Protein AF-A0A951ITS8-F1 (afdb_monomer)

Sequence (121 aa):
MWIFVWWSLGALLSALGIVIDMGRLGVSRDSASARIWTGAAIVLGPLAVVAYLFKRPAMRRKLMDAVWRLVGNVSHPASVRLARLEALYRMGLVGPSIYRSCLRELQQALGLNRSKEEQSK

pLDDT: mean 74.34, std 11.25, range [50.09, 92.44]

Secondary structure (DSSP, 8-state):
-HHHHHHHHHHHHHHHHHHHHHHHTT--S-HHHHHHHHHHHHHHHHHHHHHHHHHHHHHHHHHHHHHHHHH--TTS-HHHHHHHHHHHHHTTSS-HHHHHHHHHHHHHHHHHHHHHHHHT-

Foldseek 3Di:
DVVVVVVLVVVLVVLVVVLVVVVVVPPPDPNVVSVVVNVVCVVVVVVVVVVCVVVVVVVLVVLLVVLDVQLDDPVDDLVSSLVRLVVCVVVVVDDPVSSVVVVVVSVVVVVVVVVVVVVVD

Radius of gyration: 24.84 Å; Cα contacts (8 Å, |Δi|>4): 33; chains: 1; bounding box: 40×27×82 Å

Solvent-accessible surface area (backbone atoms only — not comparable to full-atom values): 6866 Å² total; per-residue (Å²): 116,64,66,62,53,52,50,53,48,51,53,50,53,50,54,51,49,51,53,53,49,55,63,69,66,63,67,88,77,56,70,62,56,58,50,49,54,51,53,47,48,67,49,50,50,56,49,51,49,50,52,47,60,62,46,47,60,56,52,49,50,54,50,51,53,53,50,42,65,73,36,48,61,88,90,51,58,67,70,60,34,49,54,41,49,50,50,37,40,75,71,63,78,38,55,73,73,55,48,56,50,56,51,50,57,51,52,51,53,53,55,52,51,55,55,52,58,65,72,73,109

Structure (mmCIF, N/CA/C/O backbone):
data_AF-A0A951ITS8-F1
#
_entry.id   AF-A0A951ITS8-F1
#
loop_
_atom_site.group_PDB
_atom_site.id
_atom_site.type_symbol
_atom_site.label_atom_id
_atom_site.label_alt_id
_atom_site.label_comp_id
_atom_site.label_asym_id
_atom_site.label_entity_id
_atom_site.label_seq_id
_atom_site.pdbx_PDB_ins_code
_atom_site.Cartn_x
_atom_site.Cartn_y
_atom_site.Cartn_z
_atom_site.occupancy
_atom_site.B_iso_or_equiv
_atom_site.auth_seq_id
_atom_site.auth_comp_id
_atom_site.auth_asym_id
_atom_site.auth_atom_id
_atom_site.pdbx_PDB_model_num
ATOM 1 N N . MET A 1 1 ? 2.063 -10.312 -4.466 1.00 54.38 1 MET A N 1
ATOM 2 C CA . MET A 1 1 ? 3.261 -9.483 -4.753 1.00 54.38 1 MET A CA 1
ATOM 3 C C . MET A 1 1 ? 4.272 -10.252 -5.596 1.00 54.38 1 MET A C 1
ATOM 5 O O . MET A 1 1 ? 4.783 -9.674 -6.539 1.00 54.38 1 MET A O 1
ATOM 9 N N . TRP A 1 2 ? 4.481 -11.548 -5.332 1.00 50.09 2 TRP A N 1
ATOM 10 C CA . TRP A 1 2 ? 5.331 -12.423 -6.150 1.00 50.09 2 TRP A CA 1
ATOM 11 C C . TRP A 1 2 ? 4.847 -12.639 -7.590 1.00 50.09 2 TRP A C 1
ATOM 13 O O . TRP A 1 2 ? 5.673 -12.604 -8.486 1.00 50.09 2 TRP A O 1
ATOM 23 N N . ILE A 1 3 ? 3.532 -12.748 -7.834 1.00 66.50 3 ILE A N 1
ATOM 24 C CA . ILE A 1 3 ? 2.981 -12.879 -9.201 1.00 66.50 3 ILE A CA 1
ATOM 25 C C . ILE A 1 3 ? 3.446 -11.744 -10.123 1.00 66.50 3 ILE A C 1
ATOM 27 O O . ILE A 1 3 ? 3.844 -11.999 -11.248 1.00 66.50 3 ILE A O 1
ATOM 31 N N . PHE A 1 4 ? 3.434 -10.498 -9.640 1.00 61.44 4 PHE A N 1
ATOM 32 C CA . PHE A 1 4 ? 3.806 -9.342 -10.460 1.00 61.44 4 PHE A CA 1
ATOM 33 C C . PHE A 1 4 ? 5.306 -9.332 -10.763 1.00 61.44 4 PHE A C 1
ATOM 35 O O . PHE A 1 4 ? 5.717 -8.986 -11.861 1.00 61.44 4 PHE A O 1
ATOM 42 N N . VAL A 1 5 ? 6.119 -9.761 -9.794 1.00 64.69 5 VAL A N 1
ATOM 43 C CA . VAL A 1 5 ? 7.568 -9.902 -9.968 1.00 64.69 5 VAL A CA 1
ATOM 44 C C . VAL A 1 5 ? 7.878 -11.017 -10.964 1.00 64.69 5 VAL A C 1
ATOM 46 O O . VAL A 1 5 ? 8.671 -10.803 -11.871 1.00 64.69 5 VAL A O 1
ATOM 49 N N . TRP A 1 6 ? 7.214 -12.169 -10.844 1.00 66.62 6 TRP A N 1
ATOM 50 C CA . TRP A 1 6 ? 7.406 -13.314 -11.736 1.00 66.62 6 TRP A CA 1
ATOM 51 C C . TRP A 1 6 ? 6.919 -13.029 -13.158 1.00 66.62 6 TRP A C 1
ATOM 53 O O . TRP A 1 6 ? 7.583 -13.393 -14.122 1.00 66.62 6 TRP A O 1
ATOM 63 N N . TRP A 1 7 ? 5.795 -12.319 -13.291 1.00 77.06 7 TRP A N 1
ATOM 64 C CA . TRP A 1 7 ? 5.263 -11.878 -14.578 1.00 77.06 7 TRP A CA 1
ATOM 65 C C . TRP A 1 7 ? 6.211 -10.900 -15.272 1.00 77.06 7 TRP A C 1
ATOM 67 O O . TRP A 1 7 ? 6.544 -11.092 -16.438 1.00 77.06 7 TRP A O 1
ATOM 77 N N . SER A 1 8 ? 6.713 -9.896 -14.546 1.00 69.19 8 SER A N 1
ATOM 78 C CA . SER A 1 8 ? 7.700 -8.960 -15.089 1.00 69.19 8 SER A CA 1
ATOM 79 C C . SER A 1 8 ? 9.015 -9.652 -15.450 1.00 69.19 8 SER A C 1
ATOM 81 O O . SER A 1 8 ? 9.600 -9.322 -16.477 1.00 69.19 8 SER A O 1
ATOM 83 N N . LEU A 1 9 ? 9.464 -10.634 -14.658 1.00 69.88 9 LEU A N 1
ATOM 84 C CA . LEU A 1 9 ? 10.645 -11.440 -14.985 1.00 69.88 9 LEU A CA 1
ATOM 85 C C . LEU A 1 9 ? 10.431 -12.269 -16.256 1.00 69.88 9 LEU A C 1
ATOM 87 O O . LEU A 1 9 ? 11.300 -12.294 -17.121 1.00 69.88 9 LEU A O 1
ATOM 91 N N . GLY A 1 10 ? 9.273 -12.920 -16.382 1.00 72.25 10 GLY A N 1
ATOM 92 C CA . GLY A 1 10 ? 8.916 -13.718 -17.555 1.00 72.25 10 GLY A CA 1
ATOM 93 C C . GLY A 1 10 ? 8.809 -12.871 -18.822 1.00 72.25 10 GLY A C 1
ATOM 94 O O . GLY A 1 10 ? 9.349 -13.248 -19.861 1.00 72.25 10 GLY A O 1
ATOM 95 N N . ALA A 1 11 ? 8.188 -11.693 -18.729 1.00 73.50 11 ALA A N 1
ATOM 96 C CA . ALA A 1 11 ? 8.120 -10.735 -19.830 1.00 73.50 11 ALA A CA 1
ATOM 97 C C . ALA A 1 11 ? 9.516 -10.239 -20.240 1.00 73.50 11 ALA A C 1
ATOM 99 O O . ALA A 1 11 ? 9.815 -10.158 -21.430 1.00 73.50 11 ALA A O 1
ATOM 100 N N . LEU A 1 12 ? 10.393 -9.974 -19.265 1.00 71.88 12 LEU A N 1
ATOM 101 C CA . LEU A 1 12 ? 11.768 -9.545 -19.512 1.00 71.88 12 LEU A CA 1
ATOM 102 C C . LEU A 1 12 ? 12.600 -10.644 -20.190 1.00 71.88 12 LEU A C 1
ATOM 104 O O . LEU A 1 12 ? 13.283 -10.367 -21.172 1.00 71.88 12 LEU A O 1
ATOM 108 N N . LEU A 1 13 ? 12.505 -11.888 -19.712 1.00 69.69 13 LEU A N 1
ATOM 109 C CA . LEU A 1 13 ? 13.179 -13.050 -20.305 1.00 69.69 13 LEU A CA 1
ATOM 110 C C . LEU A 1 13 ? 12.689 -13.327 -21.732 1.00 69.69 13 LEU A C 1
ATOM 112 O O . LEU A 1 13 ? 13.498 -13.603 -22.614 1.00 69.69 13 LEU A O 1
ATOM 116 N N . SER A 1 14 ? 11.382 -13.195 -21.971 1.00 70.75 14 SER A N 1
ATOM 117 C CA . SER A 1 14 ? 10.788 -13.378 -23.302 1.00 70.75 14 SER A CA 1
ATOM 118 C C . SER A 1 14 ? 11.256 -12.295 -24.274 1.00 70.75 14 SER A C 1
ATOM 120 O O . SER A 1 14 ? 11.658 -12.602 -25.392 1.00 70.75 14 SER A O 1
ATOM 122 N N . ALA A 1 15 ? 11.280 -11.033 -23.834 1.00 72.75 15 ALA A N 1
ATOM 123 C CA . ALA A 1 15 ? 11.795 -9.925 -24.634 1.00 72.75 15 ALA A CA 1
ATOM 124 C C . ALA A 1 15 ? 13.287 -10.105 -24.966 1.00 72.75 15 ALA A C 1
ATOM 126 O O . ALA A 1 15 ? 13.686 -9.901 -26.111 1.00 72.75 15 ALA A O 1
ATOM 127 N N . LEU A 1 16 ? 14.101 -10.554 -24.002 1.00 64.06 16 LEU A N 1
ATOM 128 C CA . LEU A 1 16 ? 15.511 -10.893 -24.227 1.00 64.06 16 LEU A CA 1
ATOM 129 C C . LEU A 1 16 ? 15.674 -12.027 -25.247 1.00 64.06 16 LEU A C 1
ATOM 131 O O . LEU A 1 16 ? 16.515 -11.919 -26.137 1.00 64.06 16 LEU A O 1
ATOM 135 N N . GLY A 1 17 ? 14.855 -13.077 -25.157 1.00 68.50 17 GLY A N 1
ATOM 136 C CA . GLY A 1 17 ? 14.857 -14.186 -26.112 1.00 68.50 17 GLY A CA 1
ATOM 137 C C . GLY A 1 17 ? 14.560 -13.732 -27.542 1.00 68.50 17 GLY A C 1
ATOM 138 O O . GLY A 1 17 ? 15.292 -14.096 -28.457 1.00 68.50 17 GLY A O 1
ATOM 139 N N . ILE A 1 18 ? 13.557 -12.868 -27.723 1.00 66.88 18 ILE A N 1
ATOM 140 C CA . ILE A 1 18 ? 13.173 -12.323 -29.037 1.00 66.88 18 ILE A CA 1
ATOM 141 C C . ILE A 1 18 ? 14.286 -11.447 -29.622 1.00 66.88 18 ILE A C 1
ATOM 143 O O . ILE A 1 18 ? 14.572 -11.521 -30.813 1.00 66.88 18 ILE A O 1
ATOM 147 N N . VAL A 1 19 ? 14.952 -10.633 -28.801 1.00 64.00 19 VAL A N 1
ATOM 148 C CA . VAL A 1 19 ? 16.073 -9.793 -29.256 1.00 64.00 19 VAL A CA 1
ATOM 149 C C . VAL A 1 19 ? 17.273 -10.645 -29.674 1.00 64.00 19 VAL A C 1
ATOM 151 O O . VAL A 1 19 ? 17.921 -10.340 -30.676 1.00 64.00 19 VAL A O 1
ATOM 154 N N . ILE A 1 20 ? 17.568 -11.717 -28.933 1.00 62.28 20 ILE A N 1
ATOM 155 C CA . ILE A 1 20 ? 18.649 -12.655 -29.267 1.00 62.28 20 ILE A CA 1
ATOM 156 C C . ILE A 1 20 ? 18.325 -13.415 -30.562 1.00 62.28 20 ILE A C 1
ATOM 158 O O . ILE A 1 20 ? 19.206 -13.574 -31.407 1.00 62.28 20 ILE A O 1
ATOM 162 N N . ASP A 1 21 ? 17.073 -13.835 -30.740 1.00 67.50 21 ASP A N 1
ATOM 163 C CA . ASP A 1 21 ? 16.582 -14.505 -31.948 1.00 67.50 21 ASP A CA 1
ATOM 164 C C . ASP A 1 21 ? 16.647 -13.589 -33.184 1.00 67.50 21 ASP A C 1
ATOM 166 O O . ASP A 1 21 ? 17.257 -13.934 -34.195 1.00 67.50 21 ASP A O 1
ATOM 170 N N . MET A 1 22 ? 16.163 -12.350 -33.058 1.00 60.12 22 MET A N 1
ATOM 171 C CA . MET A 1 22 ? 16.266 -11.308 -34.090 1.00 60.12 22 MET A CA 1
ATOM 172 C C . MET A 1 22 ? 17.724 -10.966 -34.434 1.00 60.12 22 MET A C 1
ATOM 174 O O . MET A 1 22 ? 18.053 -10.726 -35.595 1.00 60.12 22 MET A O 1
ATOM 178 N N . GLY A 1 23 ? 18.619 -10.977 -33.440 1.00 58.50 23 GLY A N 1
ATOM 179 C CA . GLY A 1 23 ? 20.058 -10.802 -33.641 1.00 58.50 23 GLY A CA 1
ATOM 180 C C . GLY A 1 23 ? 20.711 -11.972 -34.384 1.00 58.50 23 GLY A C 1
ATOM 181 O O . GLY A 1 23 ? 21.650 -11.758 -35.150 1.00 58.50 23 GLY A O 1
ATOM 182 N N . ARG A 1 24 ? 20.198 -13.196 -34.203 1.00 59.62 24 ARG A N 1
ATOM 183 C CA . ARG A 1 24 ? 20.639 -14.398 -34.928 1.00 59.62 24 ARG A CA 1
ATOM 184 C C . ARG A 1 24 ? 20.101 -14.474 -36.356 1.00 59.62 24 ARG A C 1
ATOM 186 O O . ARG A 1 24 ? 20.780 -15.039 -37.206 1.00 59.62 24 ARG A O 1
ATOM 193 N N . LEU A 1 25 ? 18.945 -13.869 -36.632 1.00 59.91 25 LEU A N 1
ATOM 194 C CA . LEU A 1 25 ? 18.331 -13.810 -37.965 1.00 59.91 25 LEU A CA 1
ATOM 195 C C . LEU A 1 25 ? 19.044 -12.864 -38.947 1.00 59.91 25 LEU A C 1
ATOM 197 O O . LEU A 1 25 ? 18.654 -12.789 -40.109 1.00 59.91 25 LEU A O 1
ATOM 201 N N . GLY A 1 26 ? 20.106 -12.167 -38.523 1.00 57.78 26 GLY A N 1
ATOM 202 C CA . GLY A 1 26 ? 21.042 -11.514 -39.443 1.00 57.78 26 GLY A CA 1
ATOM 203 C C . GLY A 1 26 ? 20.431 -10.423 -40.330 1.00 57.78 26 GLY A C 1
ATOM 204 O O . GLY A 1 26 ? 20.991 -10.123 -41.382 1.00 57.78 26 GLY A O 1
ATOM 205 N N . VAL A 1 27 ? 19.307 -9.814 -39.928 1.00 53.62 27 VAL A N 1
ATOM 206 C CA . VAL A 1 27 ? 18.702 -8.694 -40.662 1.00 53.62 27 VAL A CA 1
ATOM 207 C C . VAL A 1 27 ? 19.580 -7.457 -40.482 1.00 53.62 27 VAL A C 1
ATOM 209 O O . VAL A 1 27 ? 19.560 -6.741 -39.480 1.00 53.62 27 VAL A O 1
ATOM 212 N N . SER A 1 28 ? 20.408 -7.238 -41.488 1.00 57.50 28 SER A N 1
ATOM 213 C CA . SER A 1 28 ? 21.361 -6.154 -41.650 1.00 57.50 28 SER A CA 1
ATOM 214 C C . SER A 1 28 ? 20.672 -4.822 -41.972 1.00 57.50 28 SER A C 1
ATOM 216 O O . SER A 1 28 ? 20.839 -4.280 -43.059 1.00 57.50 28 SER A O 1
ATOM 218 N N . ARG A 1 29 ? 19.913 -4.248 -41.029 1.00 52.75 29 ARG A N 1
ATOM 219 C CA . ARG A 1 29 ? 19.605 -2.804 -41.030 1.00 52.75 29 ARG A CA 1
ATOM 220 C C . ARG A 1 29 ? 19.051 -2.352 -39.677 1.00 52.75 29 ARG A C 1
ATOM 222 O O . ARG A 1 29 ? 17.867 -2.480 -39.412 1.00 52.75 29 ARG A O 1
ATOM 229 N N . ASP A 1 30 ? 19.949 -1.840 -38.834 1.00 57.47 30 ASP A N 1
ATOM 230 C CA . ASP A 1 30 ? 19.683 -1.177 -37.542 1.00 57.47 30 ASP A CA 1
ATOM 231 C C . ASP A 1 30 ? 19.767 -2.055 -36.279 1.00 57.47 30 ASP A C 1
ATOM 233 O O . ASP A 1 30 ? 19.090 -1.818 -35.277 1.00 57.47 30 ASP A O 1
ATOM 237 N N . SER A 1 31 ? 20.712 -3.001 -36.238 1.00 54.53 31 SER A N 1
ATOM 238 C CA . SER A 1 31 ? 21.089 -3.721 -35.000 1.00 54.53 31 SER A CA 1
ATOM 239 C C . SER A 1 31 ? 21.520 -2.795 -33.844 1.00 54.53 31 SER A C 1
ATOM 241 O O . SER A 1 31 ? 21.575 -3.215 -32.686 1.00 54.53 31 SER A O 1
ATOM 243 N N . ALA A 1 32 ? 21.840 -1.531 -34.141 1.00 58.78 32 ALA A N 1
ATOM 244 C CA . ALA A 1 32 ? 22.039 -0.474 -33.154 1.00 58.78 32 ALA A CA 1
ATOM 245 C C . ALA A 1 32 ? 20.715 -0.057 -32.492 1.00 58.78 32 ALA A C 1
ATOM 247 O O . ALA A 1 32 ? 20.659 0.040 -31.272 1.00 58.78 32 ALA A O 1
ATOM 248 N N . SER A 1 33 ? 19.636 0.096 -33.266 1.00 60.00 33 SER A N 1
ATOM 249 C CA . SER A 1 33 ? 18.305 0.459 -32.766 1.00 60.00 33 SER A CA 1
ATOM 250 C C . SER A 1 33 ? 17.760 -0.617 -31.824 1.00 60.00 33 SER A C 1
ATOM 252 O O . SER A 1 33 ? 17.388 -0.315 -30.693 1.00 60.00 33 SER A O 1
ATOM 254 N N . ALA A 1 34 ? 17.834 -1.894 -32.211 1.00 59.53 34 ALA A N 1
ATOM 255 C CA . ALA A 1 34 ? 17.390 -3.000 -31.357 1.00 59.53 34 ALA A CA 1
ATOM 256 C C . ALA A 1 34 ? 18.168 -3.071 -30.027 1.00 59.53 34 ALA A C 1
ATOM 258 O O . ALA A 1 34 ? 17.572 -3.229 -28.959 1.00 59.53 34 ALA A O 1
ATOM 259 N N . ARG A 1 35 ? 19.495 -2.880 -30.059 1.00 61.12 35 ARG A N 1
ATOM 260 C CA . ARG A 1 35 ? 20.327 -2.819 -28.844 1.00 61.12 35 ARG A CA 1
ATOM 261 C C . ARG A 1 35 ? 19.991 -1.612 -27.966 1.00 61.12 35 ARG A C 1
ATOM 263 O O . ARG A 1 35 ? 19.932 -1.764 -26.749 1.00 61.12 35 ARG A O 1
ATOM 270 N N . ILE A 1 36 ? 19.715 -0.453 -28.565 1.00 65.44 36 ILE A N 1
ATOM 271 C CA . ILE A 1 36 ? 19.309 0.766 -27.850 1.00 65.44 36 ILE A CA 1
ATOM 272 C C . ILE A 1 36 ? 17.951 0.569 -27.168 1.00 65.44 36 ILE A C 1
ATOM 274 O O . ILE A 1 36 ? 17.829 0.862 -25.982 1.00 65.44 36 ILE A O 1
ATOM 278 N N . TRP A 1 37 ? 16.955 0.010 -27.858 1.00 60.59 37 TRP A N 1
ATOM 279 C CA . TRP A 1 37 ? 15.637 -0.266 -27.274 1.00 60.59 37 TRP A CA 1
ATOM 280 C C . TRP A 1 37 ? 15.698 -1.313 -26.158 1.00 60.59 37 TRP A C 1
ATOM 282 O O . TRP A 1 37 ? 15.041 -1.160 -25.128 1.00 60.59 37 TRP A O 1
ATOM 292 N N . THR A 1 38 ? 16.543 -2.333 -26.312 1.00 61.78 38 THR A N 1
ATOM 293 C CA . THR A 1 38 ? 16.752 -3.359 -25.278 1.00 61.78 38 THR A CA 1
ATOM 294 C C . THR A 1 38 ? 17.451 -2.776 -24.051 1.00 61.78 38 THR A C 1
ATOM 296 O O . THR A 1 38 ? 17.002 -2.989 -22.925 1.00 61.78 38 THR A O 1
ATOM 299 N N . GLY A 1 39 ? 18.507 -1.981 -24.250 1.00 64.81 39 GLY A N 1
ATOM 300 C CA . GLY A 1 39 ? 19.182 -1.261 -23.170 1.00 64.81 39 GLY A CA 1
ATOM 301 C C . GLY A 1 39 ? 18.241 -0.289 -22.455 1.00 64.81 39 GLY A C 1
ATOM 302 O O . GLY A 1 39 ? 18.184 -0.275 -21.227 1.00 64.81 39 GLY A O 1
ATOM 303 N N . ALA A 1 40 ? 17.429 0.455 -23.210 1.00 65.50 40 ALA A N 1
ATOM 304 C CA . ALA A 1 40 ? 16.422 1.350 -22.657 1.00 65.50 40 ALA A CA 1
ATOM 305 C C . ALA A 1 40 ? 15.389 0.592 -21.813 1.00 65.50 40 ALA A C 1
ATOM 307 O O . ALA A 1 40 ? 15.079 1.042 -20.716 1.00 65.50 40 ALA A O 1
ATOM 308 N N . ALA A 1 41 ? 14.903 -0.572 -22.254 1.00 64.19 41 ALA A N 1
ATOM 309 C CA . ALA A 1 41 ? 13.948 -1.382 -21.493 1.00 64.19 41 ALA A CA 1
ATOM 310 C C . ALA A 1 41 ? 14.551 -1.957 -20.197 1.00 64.19 41 AL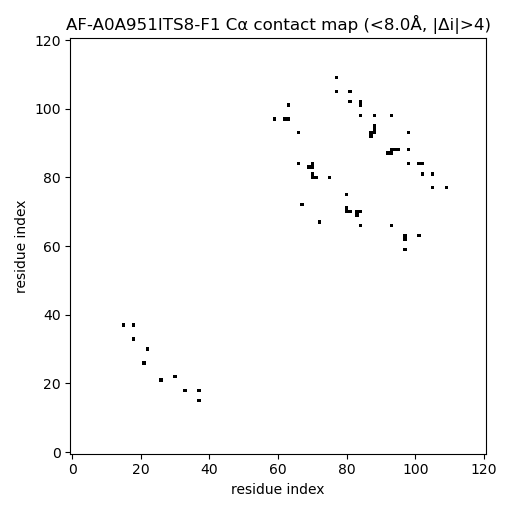A A C 1
ATOM 312 O O . ALA A 1 41 ? 13.904 -1.916 -19.146 1.00 64.19 41 ALA A O 1
ATOM 313 N N . ILE A 1 42 ? 15.802 -2.431 -20.250 1.00 67.69 42 ILE A N 1
ATOM 314 C CA . ILE A 1 42 ? 16.543 -2.933 -19.080 1.00 67.69 42 ILE A CA 1
ATOM 315 C C . ILE A 1 42 ? 16.782 -1.822 -18.051 1.00 67.69 42 ILE A C 1
ATOM 317 O O . ILE A 1 42 ? 16.860 -2.116 -16.864 1.00 67.69 42 ILE A O 1
ATOM 321 N N . VAL A 1 43 ? 16.863 -0.557 -18.469 1.00 66.88 43 VAL A N 1
ATOM 322 C CA . VAL A 1 43 ? 17.059 0.587 -17.564 1.00 66.88 43 VAL A CA 1
ATOM 323 C C . VAL A 1 43 ? 15.724 1.173 -17.086 1.00 66.88 43 VAL A C 1
ATOM 325 O O . VAL A 1 43 ? 15.535 1.381 -15.886 1.00 66.88 43 VAL A O 1
ATOM 328 N N . LEU A 1 44 ? 14.759 1.396 -17.985 1.00 69.06 44 LEU A N 1
ATOM 329 C CA . LEU A 1 44 ? 13.451 1.960 -17.634 1.00 69.06 44 LEU A CA 1
ATOM 330 C C . LEU A 1 44 ? 12.633 1.025 -16.746 1.00 69.06 44 LEU A C 1
ATOM 332 O O . LEU A 1 44 ? 11.938 1.512 -15.858 1.00 69.06 44 LEU A O 1
ATOM 336 N N . GLY A 1 45 ? 12.699 -0.291 -16.963 1.00 66.75 45 GLY A N 1
ATOM 337 C CA . GLY A 1 45 ? 11.949 -1.269 -16.172 1.00 66.75 45 GLY A CA 1
ATOM 338 C C . GLY A 1 45 ? 12.272 -1.171 -14.675 1.00 66.75 45 GLY A C 1
ATOM 339 O O . GLY A 1 45 ? 11.381 -0.859 -13.880 1.00 66.75 45 GLY A O 1
ATOM 340 N N . PRO A 1 46 ? 13.539 -1.359 -14.265 1.00 71.75 46 PRO A N 1
ATOM 341 C CA . PRO A 1 46 ? 13.973 -1.178 -12.885 1.00 71.75 46 PRO A CA 1
ATOM 342 C C . PRO A 1 46 ? 13.709 0.228 -12.350 1.00 71.75 46 PRO A C 1
ATOM 344 O O . PRO A 1 46 ? 13.249 0.352 -11.219 1.00 71.75 46 PRO A O 1
ATOM 347 N N . LEU A 1 47 ? 13.915 1.286 -13.142 1.00 68.19 47 LEU A N 1
ATOM 348 C CA . LEU A 1 47 ? 13.620 2.656 -12.705 1.00 68.19 47 LEU A CA 1
ATOM 349 C C . LEU A 1 47 ? 12.128 2.868 -12.417 1.00 68.19 47 LEU A C 1
ATOM 351 O O . LEU A 1 47 ? 11.779 3.476 -11.404 1.00 68.19 47 LEU A O 1
ATOM 355 N N . ALA A 1 48 ? 11.240 2.324 -13.248 1.00 69.50 48 ALA A N 1
ATOM 356 C CA . ALA A 1 48 ? 9.800 2.360 -13.021 1.00 69.50 48 ALA A CA 1
ATOM 357 C C . ALA A 1 48 ? 9.408 1.558 -11.771 1.00 69.50 48 ALA A C 1
ATOM 359 O O . ALA A 1 48 ? 8.579 2.015 -10.982 1.00 69.50 48 ALA A O 1
ATOM 360 N N . VAL A 1 49 ? 10.039 0.401 -11.542 1.00 71.12 49 VAL A N 1
ATOM 361 C CA . VAL A 1 49 ? 9.847 -0.400 -10.324 1.00 71.12 49 VAL A CA 1
ATOM 362 C C . VAL A 1 49 ? 10.315 0.369 -9.090 1.00 71.12 49 VAL A C 1
ATOM 364 O O . VAL A 1 49 ? 9.579 0.444 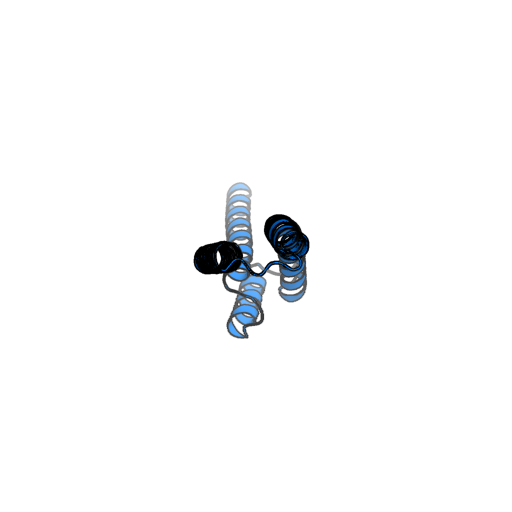-8.109 1.00 71.12 49 VAL A O 1
ATOM 367 N N . VAL A 1 50 ? 11.491 0.993 -9.132 1.00 67.44 50 VAL A N 1
ATOM 368 C CA . VAL A 1 50 ? 12.034 1.805 -8.036 1.00 67.44 50 VAL A CA 1
ATOM 369 C C . VAL A 1 50 ? 11.118 2.998 -7.757 1.00 67.44 50 VAL A C 1
ATOM 371 O O . VAL A 1 50 ? 10.696 3.192 -6.617 1.00 67.44 50 VAL A O 1
ATOM 374 N N . ALA A 1 51 ? 10.709 3.745 -8.784 1.00 63.28 51 ALA A N 1
ATOM 375 C CA . ALA A 1 51 ? 9.776 4.861 -8.646 1.00 63.28 51 ALA A CA 1
ATOM 376 C C . ALA A 1 51 ? 8.418 4.418 -8.072 1.00 63.28 51 ALA A C 1
ATOM 378 O O . ALA A 1 51 ? 7.868 5.081 -7.186 1.00 63.28 51 ALA A O 1
ATOM 379 N N . TYR A 1 52 ? 7.892 3.276 -8.525 1.00 68.00 52 TYR A N 1
ATOM 380 C CA . TYR A 1 52 ? 6.681 2.671 -7.974 1.00 68.00 52 TYR A CA 1
ATOM 381 C C . TYR A 1 52 ? 6.866 2.312 -6.497 1.00 68.00 52 TYR A C 1
ATOM 383 O O . TYR A 1 52 ? 6.025 2.669 -5.673 1.00 68.00 52 TYR A O 1
ATOM 391 N N . LEU A 1 53 ? 7.977 1.667 -6.137 1.00 69.69 53 LEU A N 1
ATOM 392 C CA . LEU A 1 53 ? 8.293 1.283 -4.762 1.00 69.69 53 LEU A CA 1
ATOM 393 C C . LEU A 1 53 ? 8.477 2.492 -3.841 1.00 69.69 53 LEU A C 1
ATOM 395 O O . LEU A 1 53 ? 8.045 2.412 -2.696 1.00 69.69 53 LEU A O 1
ATOM 399 N N . PHE A 1 54 ? 9.026 3.610 -4.324 1.00 66.56 54 PHE A N 1
ATOM 400 C CA . PHE A 1 54 ? 9.136 4.860 -3.561 1.00 66.56 54 PHE A CA 1
ATOM 401 C C . PHE A 1 54 ? 7.792 5.578 -3.401 1.00 66.56 54 PHE A C 1
ATOM 403 O O . PHE A 1 54 ? 7.482 6.088 -2.321 1.00 66.56 54 PHE A O 1
ATOM 410 N N . LYS A 1 55 ? 6.947 5.590 -4.439 1.00 70.88 55 LYS A N 1
ATOM 411 C CA . LYS A 1 55 ? 5.609 6.199 -4.355 1.00 70.88 55 LYS A CA 1
ATOM 412 C C . LYS A 1 55 ? 4.632 5.365 -3.538 1.00 70.88 55 LYS A C 1
ATOM 414 O O . LYS A 1 55 ? 3.750 5.922 -2.886 1.00 70.88 55 LYS A O 1
ATOM 419 N N . ARG A 1 56 ? 4.788 4.042 -3.521 1.00 77.50 56 ARG A N 1
ATOM 420 C CA . ARG A 1 56 ? 3.897 3.107 -2.826 1.00 77.50 56 ARG A CA 1
ATOM 421 C C . ARG A 1 56 ? 3.710 3.403 -1.329 1.00 77.50 56 ARG A C 1
ATOM 423 O O . ARG A 1 56 ? 2.555 3.457 -0.908 1.00 77.50 56 ARG A O 1
ATOM 430 N N . PRO A 1 57 ? 4.751 3.627 -0.503 1.00 76.12 57 PRO A N 1
ATOM 431 C CA . PRO A 1 57 ? 4.574 3.972 0.905 1.00 76.12 57 PRO A CA 1
ATOM 432 C C . PRO A 1 57 ? 3.979 5.370 1.102 1.00 76.12 57 PRO A C 1
ATOM 434 O O . PRO A 1 57 ? 3.203 5.557 2.034 1.00 76.12 57 PRO A O 1
ATOM 437 N N . ALA A 1 58 ? 4.293 6.343 0.240 1.00 75.88 58 ALA A N 1
ATOM 438 C CA . ALA A 1 58 ? 3.709 7.684 0.317 1.00 75.88 58 ALA A CA 1
ATOM 439 C C . ALA A 1 58 ? 2.208 7.664 -0.015 1.00 75.88 58 ALA A C 1
ATOM 441 O O . ALA A 1 58 ? 1.395 8.227 0.716 1.00 75.88 58 ALA A O 1
ATOM 442 N N . MET A 1 59 ? 1.829 6.944 -1.071 1.00 77.00 59 MET A N 1
ATOM 443 C CA . MET A 1 59 ? 0.432 6.751 -1.451 1.00 77.00 59 MET A CA 1
ATOM 444 C C . MET A 1 59 ? -0.329 5.972 -0.379 1.00 77.00 59 MET A C 1
ATOM 446 O O . MET A 1 59 ? -1.447 6.332 -0.026 1.00 77.00 59 MET A O 1
ATOM 450 N N . ARG A 1 60 ? 0.301 4.945 0.204 1.00 80.69 60 ARG A N 1
ATOM 451 C CA . ARG A 1 60 ? -0.272 4.187 1.319 1.00 80.69 60 ARG A CA 1
ATOM 452 C C . ARG A 1 60 ? -0.543 5.075 2.532 1.00 80.69 60 ARG A C 1
ATOM 454 O O . ARG A 1 60 ? -1.617 4.960 3.108 1.00 80.69 60 ARG A O 1
ATOM 461 N N . ARG A 1 61 ? 0.391 5.964 2.889 1.00 82.56 61 ARG A N 1
ATOM 462 C CA . ARG A 1 61 ? 0.195 6.946 3.967 1.00 82.56 61 ARG A CA 1
ATOM 463 C C . ARG A 1 61 ? -0.974 7.882 3.666 1.00 82.56 61 ARG A C 1
ATOM 465 O O . ARG A 1 61 ? -1.864 7.998 4.494 1.00 82.56 61 ARG A O 1
ATOM 472 N N . LYS A 1 62 ? -1.048 8.437 2.451 1.00 82.38 62 LYS A N 1
ATOM 473 C CA . LYS A 1 62 ? -2.183 9.281 2.033 1.00 82.38 62 LYS A CA 1
ATOM 474 C C . LYS A 1 62 ? -3.528 8.551 2.086 1.00 82.38 62 LYS A C 1
ATOM 476 O O . LYS A 1 62 ? -4.519 9.141 2.502 1.00 82.38 62 LYS A O 1
ATOM 481 N N . LEU A 1 63 ? -3.571 7.277 1.688 1.00 81.25 63 LEU A N 1
ATOM 482 C CA . LEU A 1 63 ? -4.776 6.457 1.828 1.00 81.25 63 LEU A CA 1
ATOM 483 C C . LEU A 1 63 ? -5.143 6.239 3.297 1.00 81.25 63 LEU A C 1
ATOM 485 O O . LEU A 1 63 ? -6.311 6.363 3.642 1.00 81.25 63 LEU A O 1
ATOM 489 N N . MET A 1 64 ? -4.170 5.928 4.157 1.00 82.25 64 MET A N 1
ATOM 490 C CA . MET A 1 64 ? -4.421 5.769 5.593 1.00 82.25 64 MET A CA 1
ATOM 491 C C . MET A 1 64 ? -4.950 7.063 6.215 1.00 82.25 64 MET A C 1
ATOM 493 O O . MET A 1 64 ? -5.936 7.010 6.942 1.00 82.25 64 MET A O 1
ATOM 497 N N . ASP A 1 65 ? -4.384 8.218 5.867 1.00 85.50 65 ASP A N 1
ATOM 498 C CA . ASP A 1 65 ? -4.882 9.520 6.325 1.00 85.50 65 ASP A CA 1
ATOM 499 C C . ASP A 1 65 ? -6.321 9.778 5.861 1.00 85.50 65 ASP A C 1
ATOM 501 O O . ASP A 1 65 ? -7.158 10.230 6.642 1.00 85.50 65 ASP A O 1
ATOM 505 N N . ALA A 1 66 ? -6.639 9.463 4.602 1.00 84.12 66 ALA A N 1
ATOM 506 C CA . ALA A 1 66 ? -7.994 9.598 4.075 1.00 84.12 66 ALA A CA 1
ATOM 507 C C . ALA A 1 66 ? -8.987 8.676 4.803 1.00 84.12 66 ALA A C 1
ATOM 509 O O . ALA A 1 66 ? -10.075 9.113 5.179 1.00 84.12 66 ALA A O 1
ATOM 510 N N . VAL A 1 67 ? -8.598 7.424 5.063 1.00 85.56 67 VAL A N 1
ATOM 511 C CA . VAL A 1 67 ? -9.403 6.478 5.848 1.00 85.56 67 VAL A CA 1
ATOM 512 C C . VAL A 1 67 ? -9.609 6.997 7.268 1.00 85.56 67 VAL A C 1
ATOM 514 O O . VAL A 1 67 ? -10.734 6.976 7.758 1.00 85.56 67 VAL A O 1
ATOM 517 N N . TRP A 1 68 ? -8.576 7.531 7.920 1.00 84.81 68 TRP A N 1
ATOM 518 C CA . TRP A 1 68 ? -8.709 8.095 9.264 1.00 84.81 68 TRP A CA 1
ATOM 519 C C . TRP A 1 68 ? -9.622 9.320 9.317 1.00 84.81 68 TRP A C 1
ATOM 521 O O . TRP A 1 68 ? -10.381 9.464 10.276 1.00 84.81 68 TRP A O 1
ATOM 531 N N . ARG A 1 69 ? -9.624 10.159 8.276 1.00 85.31 69 ARG A N 1
ATOM 532 C CA . ARG A 1 69 ? -10.587 11.267 8.156 1.00 85.31 69 ARG A CA 1
ATOM 533 C C . ARG A 1 69 ? -12.036 10.777 8.090 1.00 85.31 69 ARG A C 1
ATOM 535 O O . ARG A 1 69 ? -12.901 11.410 8.682 1.00 85.31 69 ARG A O 1
ATOM 542 N N . LEU A 1 70 ? -12.291 9.653 7.419 1.00 82.38 70 LEU A N 1
ATOM 543 C CA . LEU A 1 70 ? -13.626 9.048 7.305 1.00 82.38 70 LEU A CA 1
ATOM 544 C C . LEU A 1 70 ? -14.056 8.307 8.579 1.00 82.38 70 LEU A C 1
ATOM 546 O O . LEU A 1 70 ? -15.199 8.411 9.015 1.00 82.38 70 LEU A O 1
ATOM 550 N N . VAL A 1 71 ? -13.140 7.556 9.190 1.00 84.12 71 VAL A N 1
ATOM 551 C CA . VAL A 1 71 ? -13.392 6.805 10.430 1.00 84.12 71 VAL A CA 1
ATOM 552 C C . VAL A 1 71 ? -13.621 7.752 11.616 1.00 84.12 71 VAL A C 1
ATOM 554 O O . VAL A 1 71 ? -14.424 7.466 12.510 1.00 84.12 71 VAL A O 1
ATOM 557 N N . GLY A 1 72 ? -12.967 8.910 11.604 1.00 80.81 72 GLY A N 1
ATOM 558 C CA . GLY A 1 72 ? -13.034 9.909 12.660 1.00 80.81 72 GLY A CA 1
ATOM 559 C C . GLY A 1 72 ? -11.787 9.911 13.543 1.00 80.81 72 GLY 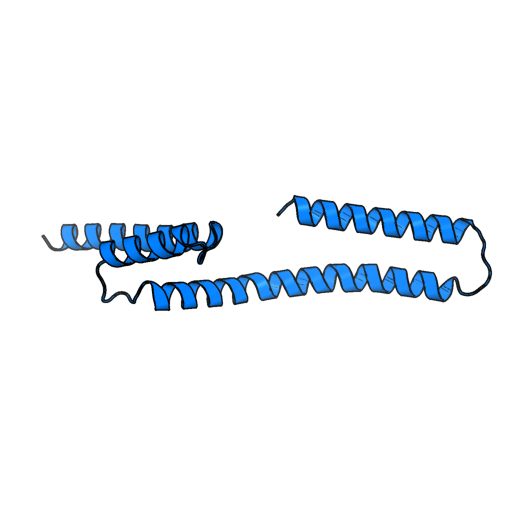A C 1
ATOM 560 O O . GLY A 1 72 ? -11.030 8.939 13.627 1.00 80.81 72 GLY A O 1
ATOM 561 N N . ASN A 1 73 ? -11.578 11.053 14.196 1.00 75.75 73 ASN A N 1
ATOM 562 C CA . ASN A 1 73 ? -10.404 11.336 15.015 1.00 75.75 73 ASN A CA 1
ATOM 563 C C . ASN A 1 73 ? -10.421 10.597 16.371 1.00 75.75 73 ASN A C 1
ATOM 565 O O . ASN A 1 73 ? -11.371 9.899 16.725 1.00 75.75 73 ASN A O 1
ATOM 569 N N . VAL A 1 74 ? -9.362 10.803 17.157 1.00 74.44 74 VAL A N 1
ATOM 570 C CA . VAL A 1 74 ? -9.185 10.219 18.500 1.00 74.44 74 VAL A CA 1
ATOM 571 C C . VAL A 1 74 ? -10.245 10.666 19.515 1.00 74.44 74 VAL A C 1
ATOM 573 O O . VAL A 1 74 ? -10.393 10.017 20.542 1.00 74.44 74 VAL A O 1
ATOM 576 N N . SER A 1 75 ? -10.998 11.734 19.229 1.00 77.00 75 SER A N 1
ATOM 577 C CA . SER A 1 75 ? -12.097 12.208 20.080 1.00 77.00 75 SER A CA 1
ATOM 57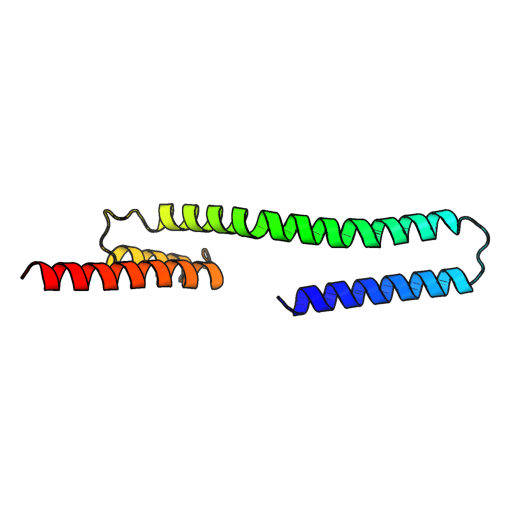8 C C . SER A 1 75 ? -13.309 11.272 20.060 1.00 77.00 75 SER A C 1
ATOM 580 O O . SER A 1 75 ? -14.168 11.374 20.927 1.00 77.00 75 SER A O 1
ATOM 582 N N . HIS A 1 76 ? -13.397 10.365 19.082 1.00 80.00 76 HIS A N 1
ATOM 583 C CA . HIS A 1 76 ? -14.457 9.364 19.028 1.00 80.00 76 HIS A CA 1
ATOM 584 C C . HIS A 1 76 ? -14.050 8.086 19.777 1.00 80.00 76 HIS A C 1
ATOM 586 O O . HIS A 1 76 ? -12.900 7.647 19.644 1.00 80.00 76 HIS A O 1
ATOM 592 N N . PRO A 1 77 ? -14.991 7.423 20.480 1.00 82.25 77 PRO A N 1
ATOM 593 C CA . PRO A 1 77 ? -14.734 6.139 21.116 1.00 82.25 77 PRO A CA 1
ATOM 594 C C . PRO A 1 77 ? -14.180 5.125 20.115 1.00 82.25 77 PRO A C 1
ATOM 596 O O . PRO A 1 77 ? -14.621 5.049 18.962 1.00 82.25 77 PRO A O 1
ATOM 599 N N . ALA A 1 78 ? -13.226 4.310 20.562 1.00 82.19 78 ALA A N 1
ATOM 600 C CA . ALA A 1 78 ? -12.593 3.307 19.714 1.00 82.19 78 ALA A CA 1
ATOM 601 C C . ALA A 1 78 ? -13.607 2.303 19.130 1.00 82.19 78 ALA A C 1
ATOM 603 O O . ALA A 1 78 ? -13.458 1.900 17.981 1.00 82.19 78 ALA A O 1
ATOM 604 N N . SER A 1 79 ? -14.683 1.972 19.851 1.00 82.19 79 SER A N 1
ATOM 605 C CA . SER A 1 79 ? -15.776 1.126 19.344 1.00 82.19 79 SER A CA 1
ATOM 606 C C . SER A 1 79 ? -16.466 1.721 18.108 1.00 82.19 79 SER A C 1
ATOM 608 O O . SER A 1 79 ? -16.663 1.026 17.113 1.00 82.19 79 SER A O 1
ATOM 610 N N . VAL A 1 80 ? -16.759 3.025 18.126 1.00 86.56 80 VAL A N 1
ATOM 611 C CA . VAL A 1 80 ? -17.385 3.747 17.003 1.00 86.56 80 VAL A CA 1
ATOM 612 C C . VAL A 1 80 ? -16.445 3.802 15.800 1.00 86.56 80 VAL A C 1
ATOM 614 O O . VAL A 1 80 ? -16.864 3.597 14.661 1.00 86.56 80 VAL A O 1
ATOM 617 N N . ARG A 1 81 ? -15.152 4.039 16.044 1.00 88.81 81 ARG A N 1
ATOM 618 C CA . ARG A 1 81 ? -14.124 4.044 14.993 1.00 88.81 81 ARG A CA 1
ATOM 619 C C . ARG A 1 81 ? -13.964 2.660 14.355 1.00 88.81 81 ARG A C 1
ATOM 621 O O . ARG A 1 81 ? -13.830 2.565 13.138 1.00 88.81 81 ARG A O 1
ATOM 628 N N . LEU A 1 82 ? -14.031 1.590 15.147 1.00 88.50 82 LEU A N 1
ATOM 629 C CA . LEU A 1 82 ? -13.959 0.217 14.648 1.00 88.50 82 LEU A CA 1
ATOM 630 C C . LEU A 1 82 ? -15.158 -0.120 13.753 1.00 88.50 82 LEU A C 1
ATOM 632 O O . LEU A 1 82 ? -14.959 -0.589 12.635 1.00 88.50 82 LEU A O 1
ATOM 636 N N . ALA A 1 83 ? -16.375 0.218 14.188 1.00 89.50 83 ALA A N 1
ATOM 637 C CA . ALA A 1 83 ? -17.592 0.011 13.402 1.00 89.50 83 ALA A CA 1
ATOM 638 C C . ALA A 1 83 ? -17.561 0.769 12.062 1.00 89.50 83 ALA A C 1
ATOM 640 O O . ALA A 1 83 ? -17.922 0.224 11.019 1.00 89.50 83 ALA A O 1
ATOM 641 N N . ARG A 1 84 ? -17.070 2.017 12.058 1.00 90.94 84 ARG A N 1
ATOM 642 C CA . ARG A 1 84 ? -16.898 2.806 10.825 1.00 90.94 84 ARG A CA 1
ATOM 643 C C . ARG A 1 84 ? -15.841 2.208 9.897 1.00 90.94 84 ARG A C 1
ATOM 645 O O . ARG A 1 84 ? -16.065 2.136 8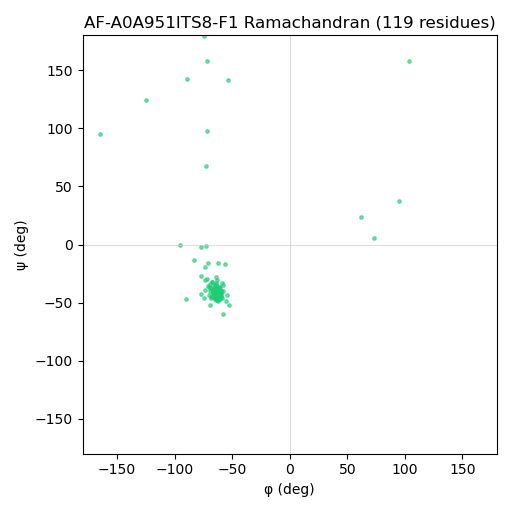.691 1.00 90.94 84 ARG A O 1
ATOM 652 N N . LEU A 1 85 ? -14.711 1.752 10.437 1.00 91.75 85 LEU A N 1
ATOM 653 C CA . LEU A 1 85 ? -13.668 1.086 9.653 1.00 91.75 85 LEU A CA 1
ATOM 654 C C . LEU A 1 85 ? -14.186 -0.212 9.014 1.00 91.75 85 LEU A C 1
ATOM 656 O O . LEU A 1 85 ? -13.887 -0.498 7.855 1.00 91.75 85 LEU A O 1
ATOM 660 N N . GLU A 1 86 ? -14.979 -0.983 9.754 1.00 92.19 86 GLU A N 1
ATOM 661 C CA . GLU A 1 86 ? -15.603 -2.207 9.261 1.00 92.19 86 GLU A CA 1
ATOM 662 C C . GLU A 1 86 ? -16.646 -1.923 8.174 1.00 92.19 86 GLU A C 1
ATOM 664 O O . GLU A 1 86 ? -16.646 -2.593 7.142 1.00 92.19 86 GLU A O 1
ATOM 669 N N . ALA A 1 87 ? -17.468 -0.882 8.336 1.00 92.44 87 ALA A N 1
ATOM 670 C CA . ALA A 1 87 ? -18.401 -0.442 7.300 1.00 92.44 87 ALA A CA 1
ATOM 671 C C . ALA A 1 87 ? -17.673 -0.070 5.997 1.00 92.44 87 ALA A C 1
ATOM 673 O O . ALA A 1 87 ? -18.049 -0.545 4.926 1.00 92.44 87 ALA A O 1
ATOM 674 N N . LEU A 1 88 ? -16.580 0.697 6.083 1.00 91.19 88 LEU A N 1
ATOM 675 C CA . LEU A 1 88 ? -15.759 1.056 4.920 1.00 91.19 88 LEU A CA 1
ATOM 676 C C . LEU A 1 88 ? -15.139 -0.171 4.232 1.00 91.19 88 LEU A C 1
ATOM 678 O O . LEU A 1 88 ? -15.044 -0.209 3.004 1.00 91.19 88 LEU A O 1
ATOM 682 N N . TYR A 1 89 ? -14.732 -1.181 5.003 1.00 91.06 89 TYR A N 1
ATOM 683 C CA . TYR A 1 89 ? -14.225 -2.441 4.459 1.00 91.06 89 TYR A CA 1
ATOM 684 C C . TYR A 1 89 ? -15.326 -3.243 3.754 1.00 91.06 89 TYR A C 1
ATOM 686 O O . TYR A 1 89 ? -15.132 -3.690 2.625 1.00 91.06 89 TYR A O 1
ATOM 694 N N . ARG A 1 90 ? -16.507 -3.370 4.374 1.00 91.56 90 ARG A N 1
ATOM 695 C CA . ARG A 1 90 ? -17.660 -4.083 3.796 1.00 91.56 90 ARG A CA 1
ATOM 696 C C . ARG A 1 90 ? -18.185 -3.426 2.520 1.00 91.56 90 ARG A C 1
ATOM 698 O O . ARG A 1 90 ? -18.631 -4.132 1.626 1.00 91.56 90 ARG A O 1
ATOM 705 N 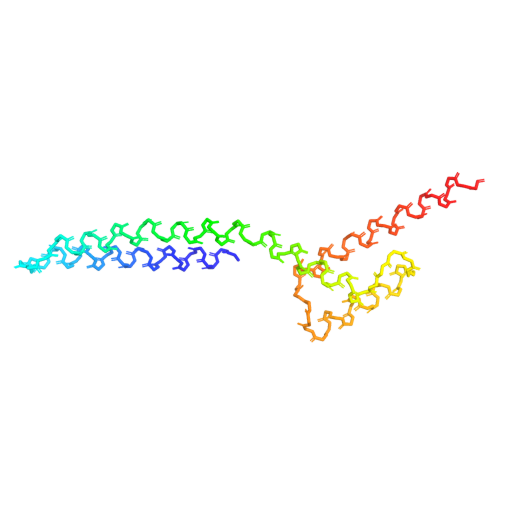N . MET A 1 91 ? -18.097 -2.101 2.418 1.00 89.38 91 MET A N 1
ATOM 706 C CA . MET A 1 91 ? -18.446 -1.343 1.210 1.00 89.38 91 MET A CA 1
ATOM 707 C C . MET A 1 91 ? -17.374 -1.422 0.109 1.00 89.38 91 MET A C 1
ATOM 709 O O . MET A 1 91 ? -17.550 -0.839 -0.956 1.00 89.38 91 MET A O 1
ATOM 713 N N . GLY A 1 92 ? -16.244 -2.097 0.351 1.00 87.12 92 GLY A N 1
ATOM 714 C CA . GLY A 1 92 ? -15.144 -2.208 -0.611 1.00 87.12 92 GLY A CA 1
ATOM 715 C C . GLY A 1 92 ? -14.319 -0.927 -0.787 1.00 87.12 9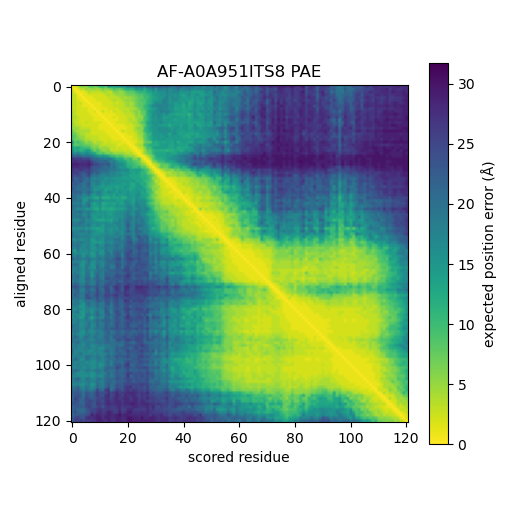2 GLY A C 1
ATOM 716 O O . GLY A 1 92 ? -13.415 -0.892 -1.618 1.00 87.12 92 GLY A O 1
ATOM 717 N N . LEU A 1 93 ? -14.579 0.113 0.012 1.00 83.94 93 LEU A N 1
ATOM 718 C CA . LEU A 1 93 ? -13.859 1.391 -0.039 1.00 83.94 93 LEU A CA 1
ATOM 719 C C . LEU A 1 93 ? -12.444 1.290 0.546 1.00 83.94 93 LEU A C 1
ATOM 721 O O . LEU A 1 93 ? -11.590 2.134 0.275 1.00 83.94 93 LEU A O 1
ATOM 725 N N . VAL A 1 94 ? -12.181 0.257 1.350 1.00 85.62 94 VAL A N 1
ATOM 726 C CA . VAL A 1 94 ? -10.878 0.008 1.971 1.00 85.62 94 VAL A CA 1
ATOM 727 C C . VAL A 1 94 ? -10.400 -1.394 1.629 1.00 85.62 94 VAL A C 1
ATOM 729 O O . VAL A 1 94 ? -11.062 -2.386 1.912 1.00 85.62 94 VAL A O 1
ATOM 732 N N . GLY A 1 95 ? -9.200 -1.486 1.054 1.00 85.25 95 GLY A N 1
ATOM 733 C CA . GLY A 1 95 ? -8.582 -2.770 0.735 1.00 85.25 95 GLY A CA 1
ATOM 734 C C . GLY A 1 95 ? -8.093 -3.536 1.981 1.00 85.25 95 GLY A C 1
ATOM 735 O O . GLY A 1 95 ? -7.763 -2.920 3.001 1.00 85.25 95 GLY A O 1
ATOM 736 N N . PRO A 1 96 ? -7.921 -4.871 1.898 1.00 87.38 96 PRO A N 1
ATOM 737 C CA . PRO A 1 96 ? -7.586 -5.720 3.050 1.00 87.38 96 PRO A CA 1
ATOM 738 C C . PRO A 1 96 ? -6.287 -5.335 3.769 1.00 87.38 96 PRO A C 1
ATOM 740 O O . PRO A 1 96 ? -6.177 -5.462 4.986 1.00 87.38 96 PRO A O 1
ATOM 743 N N . SER A 1 97 ? -5.279 -4.862 3.029 1.00 82.62 97 SER A N 1
ATOM 744 C CA . SER A 1 97 ? -3.985 -4.472 3.601 1.00 82.62 97 SER A CA 1
ATOM 745 C C . SER A 1 97 ? -4.064 -3.182 4.420 1.00 82.62 97 SER A C 1
ATOM 747 O O . SER A 1 97 ? -3.381 -3.067 5.437 1.00 82.62 97 SER A O 1
ATOM 749 N N . ILE A 1 98 ? -4.900 -2.231 3.993 1.00 85.62 98 ILE A N 1
ATOM 750 C CA . ILE A 1 98 ? -5.140 -0.973 4.702 1.00 85.62 98 ILE A CA 1
ATOM 751 C C . ILE A 1 98 ? -6.012 -1.244 5.925 1.00 85.62 98 ILE A C 1
ATOM 753 O O . ILE A 1 98 ? -5.634 -0.852 7.024 1.00 85.62 98 ILE A O 1
ATOM 757 N N . TYR A 1 99 ? -7.086 -2.024 5.760 1.00 88.31 99 TYR A N 1
ATOM 758 C CA . TYR A 1 99 ? -7.963 -2.440 6.855 1.00 88.31 99 TYR A CA 1
ATOM 759 C C . TYR A 1 99 ? -7.182 -3.088 8.008 1.00 88.31 99 TYR A C 1
ATOM 761 O O . TYR A 1 99 ? -7.260 -2.625 9.142 1.00 88.31 99 TYR A O 1
ATOM 769 N N . ARG A 1 100 ? -6.339 -4.093 7.722 1.00 90.25 100 ARG A N 1
ATOM 770 C CA . ARG A 1 100 ? -5.512 -4.759 8.751 1.00 90.25 100 ARG A CA 1
ATOM 771 C C . ARG A 1 100 ? -4.499 -3.826 9.415 1.00 90.25 100 ARG A C 1
ATOM 773 O O . ARG A 1 100 ? -4.113 -4.051 10.558 1.00 90.25 100 ARG A O 1
ATOM 780 N N . SER A 1 101 ? -4.004 -2.820 8.697 1.00 88.81 101 SER A N 1
ATOM 781 C CA . SER A 1 101 ? -3.115 -1.810 9.275 1.00 88.81 101 SER A CA 1
ATOM 782 C C . SER A 1 101 ? -3.864 -0.918 10.260 1.00 88.81 101 SER A C 1
ATOM 784 O O . SER A 1 101 ? -3.451 -0.840 11.413 1.00 88.81 101 SER A O 1
ATOM 786 N N . CYS A 1 102 ? -4.990 -0.337 9.844 1.00 87.62 102 CYS A N 1
ATOM 787 C CA . CYS A 1 102 ? -5.811 0.515 10.703 1.00 87.62 102 CYS A CA 1
ATOM 788 C C . CYS A 1 102 ? -6.375 -0.252 11.909 1.00 87.62 102 CYS A C 1
ATOM 790 O O . CYS A 1 102 ? -6.396 0.277 13.016 1.00 87.62 102 CYS A O 1
ATOM 792 N N . LEU A 1 103 ? -6.774 -1.516 11.724 1.00 90.81 103 LEU A N 1
ATOM 793 C CA . LEU A 1 103 ? -7.277 -2.364 12.805 1.00 90.81 103 LEU A CA 1
ATOM 794 C C . LEU A 1 103 ? -6.214 -2.611 13.884 1.00 90.81 103 LEU A C 1
ATOM 796 O O . LEU A 1 103 ? -6.519 -2.505 15.068 1.00 90.81 103 LEU A O 1
ATOM 800 N N . ARG A 1 104 ? -4.961 -2.885 13.488 1.00 90.81 104 ARG A N 1
ATOM 801 C CA . ARG A 1 104 ? -3.851 -3.078 14.438 1.00 90.81 104 ARG A CA 1
ATOM 802 C C . ARG A 1 104 ? -3.566 -1.824 15.257 1.00 90.81 104 ARG A C 1
ATOM 804 O O . ARG A 1 104 ? -3.409 -1.931 16.468 1.00 90.81 104 ARG A O 1
ATOM 811 N N . GLU A 1 105 ? -3.542 -0.655 14.620 1.00 88.00 105 GLU A N 1
ATOM 812 C CA . GLU A 1 105 ? -3.374 0.624 15.327 1.00 88.00 105 GLU A CA 1
ATOM 813 C C . GLU A 1 105 ? -4.502 0.851 16.344 1.00 88.00 105 GLU A C 1
ATOM 815 O O . GLU A 1 105 ? -4.259 1.280 17.472 1.00 88.00 105 GLU A O 1
ATOM 820 N N . LEU A 1 106 ? -5.739 0.502 15.981 1.00 88.38 106 LEU A N 1
ATOM 821 C CA . LEU A 1 106 ? -6.889 0.653 16.868 1.00 88.38 106 LEU A CA 1
ATOM 822 C C . LEU A 1 106 ? -6.844 -0.315 18.063 1.00 88.38 106 LEU A C 1
ATOM 824 O O . LEU A 1 106 ? -7.154 0.074 19.188 1.00 88.38 106 LEU A O 1
ATOM 828 N N . GLN A 1 107 ? -6.427 -1.562 17.833 1.00 88.81 107 GLN A N 1
ATOM 829 C CA . GLN A 1 107 ? -6.245 -2.572 18.881 1.00 88.81 107 GLN A CA 1
ATOM 830 C C . GLN A 1 107 ? -5.128 -2.186 19.857 1.00 88.81 107 GLN A C 1
ATOM 832 O O . GLN A 1 107 ? -5.294 -2.338 21.066 1.00 88.81 107 GLN A O 1
ATOM 837 N N . GLN A 1 108 ? -4.018 -1.638 19.353 1.00 86.88 108 GLN A N 1
ATOM 838 C CA . GLN A 1 108 ? -2.939 -1.109 20.192 1.00 8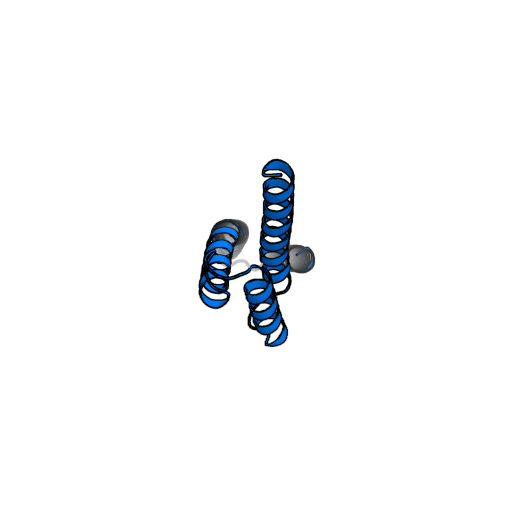6.88 108 GLN A CA 1
ATOM 839 C C . GLN A 1 108 ? -3.425 0.054 21.065 1.00 86.88 108 GLN A C 1
ATOM 841 O O . GLN A 1 108 ? -3.164 0.067 22.266 1.00 86.88 108 GLN A O 1
ATOM 846 N N . ALA A 1 109 ? -4.185 0.994 20.495 1.00 82.31 109 ALA A N 1
ATOM 847 C CA . ALA A 1 109 ? -4.753 2.110 21.249 1.00 82.31 109 ALA A CA 1
ATOM 848 C C . ALA A 1 109 ? -5.721 1.645 22.356 1.00 82.31 109 ALA A C 1
ATOM 850 O O . ALA A 1 109 ? -5.701 2.183 23.462 1.00 82.31 109 ALA A O 1
ATOM 851 N N . LEU A 1 110 ? -6.534 0.620 22.083 1.00 82.62 110 LEU A N 1
ATOM 852 C CA . LEU A 1 110 ? -7.426 0.003 23.071 1.00 82.62 110 LEU A CA 1
ATOM 853 C C . LEU A 1 110 ? -6.660 -0.692 24.207 1.00 82.62 110 LEU A C 1
ATOM 855 O O . LEU A 1 110 ? -7.030 -0.539 25.370 1.00 82.62 110 LEU A O 1
ATOM 859 N N . GLY A 1 111 ? -5.584 -1.418 23.888 1.00 80.44 111 GLY A N 1
ATOM 860 C CA . GLY A 1 111 ? -4.728 -2.061 24.890 1.00 80.44 111 GLY A CA 1
ATOM 861 C C . GLY A 1 111 ? -4.020 -1.055 25.804 1.00 80.44 111 GLY A C 1
ATOM 862 O O . GLY A 1 111 ? -3.958 -1.262 27.014 1.00 80.44 111 GLY A O 1
ATOM 863 N N . LEU A 1 112 ? -3.557 0.069 25.247 1.00 71.44 112 LEU A N 1
ATOM 864 C CA . LEU A 1 112 ? -2.936 1.156 26.013 1.00 71.44 112 LEU A CA 1
ATOM 865 C C . LEU A 1 112 ? -3.925 1.860 26.949 1.00 71.44 112 LEU A C 1
ATOM 867 O O . LEU A 1 112 ? -3.562 2.196 28.073 1.00 71.44 112 LEU A O 1
ATOM 871 N N . ASN A 1 113 ? -5.167 2.079 26.513 1.00 71.12 113 ASN A N 1
ATOM 872 C CA . ASN A 1 113 ? -6.178 2.705 27.366 1.00 71.12 113 ASN A CA 1
ATOM 873 C C . ASN A 1 113 ? -6.546 1.827 28.567 1.00 71.12 113 ASN A C 1
ATOM 875 O O . ASN A 1 113 ? -6.633 2.349 29.673 1.00 71.12 113 ASN A O 1
ATOM 879 N N . ARG A 1 114 ? -6.659 0.504 28.385 1.00 70.56 114 ARG A N 1
ATOM 880 C CA . ARG A 1 114 ? -6.919 -0.427 29.497 1.00 70.56 114 ARG A CA 1
ATOM 881 C C . ARG A 1 114 ? -5.807 -0.387 30.555 1.00 70.56 114 ARG A C 1
ATOM 883 O O . ARG A 1 114 ? -6.095 -0.338 31.742 1.00 70.56 114 ARG A O 1
ATOM 890 N N . SER A 1 115 ? -4.543 -0.329 30.127 1.00 72.31 115 SER A N 1
ATOM 891 C CA . SER A 1 115 ? -3.399 -0.223 31.046 1.00 72.31 115 SER A CA 1
ATOM 892 C C . SER A 1 115 ? -3.380 1.096 31.830 1.00 72.31 115 SER A C 1
ATOM 894 O O . SER A 1 115 ? -2.987 1.102 32.994 1.00 72.31 115 SER A O 1
ATOM 896 N N . LYS A 1 116 ? -3.824 2.208 31.227 1.00 71.62 116 LYS A N 1
ATOM 897 C CA . LYS A 1 116 ? -3.943 3.498 31.927 1.00 71.62 116 LYS A CA 1
ATOM 898 C C . LYS A 1 116 ? -5.052 3.498 32.977 1.00 71.62 116 LYS A C 1
ATOM 900 O O . LYS A 1 116 ? -4.873 4.092 34.033 1.00 71.62 116 LYS A O 1
ATOM 905 N N . GLU A 1 117 ? -6.177 2.842 32.702 1.00 72.38 117 GLU A N 1
ATOM 906 C CA . GLU A 1 117 ? -7.274 2.714 33.670 1.00 72.38 117 GLU A CA 1
ATOM 907 C C . GLU A 1 117 ? -6.881 1.849 34.876 1.00 72.38 117 GLU A C 1
ATOM 909 O O . GLU A 1 117 ? -7.258 2.168 36.000 1.00 72.38 117 GLU A O 1
ATOM 914 N N . GLU A 1 118 ? -6.081 0.799 34.667 1.00 69.38 118 GLU A N 1
ATOM 915 C CA . GLU A 1 118 ? -5.569 -0.054 35.750 1.00 69.38 118 GLU A CA 1
ATOM 916 C C . GLU A 1 118 ? -4.505 0.635 36.616 1.00 69.38 118 GLU A C 1
ATOM 918 O O . GLU A 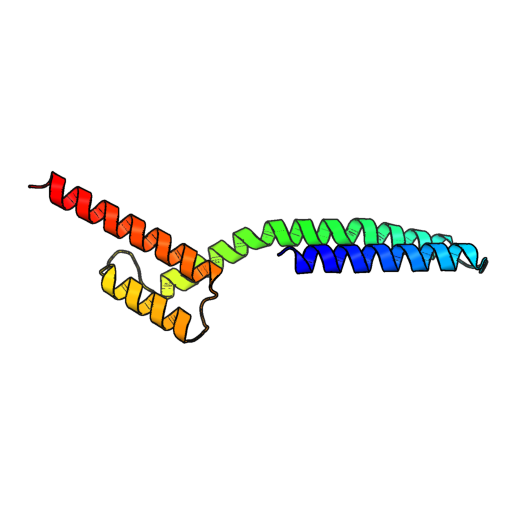1 118 ? -4.424 0.345 37.802 1.00 69.38 118 GLU A O 1
ATOM 923 N N . GLN A 1 119 ? -3.721 1.568 36.063 1.00 65.44 119 GLN A N 1
ATOM 924 C CA . GLN A 1 119 ? -2.732 2.348 36.826 1.00 65.44 119 GLN A CA 1
ATOM 925 C C . GLN A 1 119 ? -3.315 3.567 37.559 1.00 65.44 119 GLN A C 1
ATOM 927 O O . GLN A 1 119 ? -2.623 4.173 38.373 1.00 65.44 119 GLN A O 1
ATOM 932 N N . SER A 1 120 ? -4.551 3.964 37.244 1.00 65.75 120 SER A N 1
ATOM 933 C CA . SER A 1 120 ? -5.231 5.104 37.874 1.00 65.75 120 SER A CA 1
ATOM 934 C C . SER A 1 120 ? -6.149 4.692 39.037 1.00 65.75 120 SER A C 1
ATOM 936 O O . SER A 1 120 ? -6.799 5.565 39.618 1.00 65.75 120 SER A O 1
ATOM 938 N N . LYS A 1 121 ? -6.238 3.392 39.338 1.00 53.50 121 LYS A N 1
ATOM 939 C CA . LYS A 1 121 ? -6.917 2.827 40.512 1.00 53.50 121 LYS A CA 1
ATOM 940 C C . LYS A 1 121 ? -5.911 2.504 41.605 1.00 53.50 121 LYS A C 1
ATOM 942 O O . LYS A 1 121 ? -6.304 2.669 42.778 1.00 53.50 121 LYS A O 1
#

Nearest PDB structures (foldseek):
  7zch-assembly1_B  TM=2.325E-01  e=9.290E+00  Homo sapiens

Mean predicted aligned error: 14.39 Å